Protein AF-A0A7J3Z8P3-F1 (afdb_monomer)

Structure (mmCIF, N/CA/C/O backbone):
data_AF-A0A7J3Z8P3-F1
#
_entry.id   AF-A0A7J3Z8P3-F1
#
loop_
_atom_site.group_PDB
_atom_site.id
_atom_site.type_symbol
_atom_site.label_atom_id
_atom_site.label_alt_id
_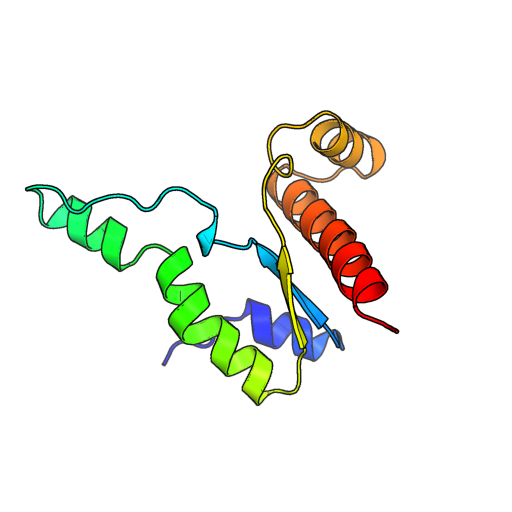atom_site.label_comp_id
_atom_site.label_asym_id
_atom_site.label_entity_id
_atom_site.label_seq_id
_atom_site.pdbx_PDB_ins_code
_atom_site.Cartn_x
_atom_site.Cartn_y
_atom_site.Cartn_z
_atom_site.occupancy
_atom_site.B_iso_or_equiv
_atom_site.auth_seq_id
_atom_site.auth_comp_id
_atom_site.auth_asym_id
_atom_site.auth_atom_id
_atom_site.pdbx_PDB_model_num
ATOM 1 N N . MET A 1 1 ? 5.746 -21.396 -7.401 1.00 41.72 1 MET A N 1
ATOM 2 C CA . MET A 1 1 ? 4.634 -20.445 -7.175 1.00 41.72 1 MET A CA 1
ATOM 3 C C . MET A 1 1 ? 4.739 -19.917 -5.752 1.00 41.72 1 MET A C 1
ATOM 5 O O . MET A 1 1 ? 4.315 -20.600 -4.834 1.00 41.72 1 MET A O 1
ATOM 9 N N . THR A 1 2 ? 5.365 -18.762 -5.535 1.00 48.28 2 THR A N 1
ATOM 10 C CA . THR A 1 2 ? 5.517 -18.207 -4.183 1.00 48.28 2 THR A CA 1
ATOM 11 C C . THR A 1 2 ? 4.198 -17.578 -3.737 1.00 48.28 2 THR A C 1
ATOM 13 O O . THR A 1 2 ? 3.656 -16.681 -4.385 1.00 48.28 2 THR A O 1
ATOM 16 N N . THR A 1 3 ? 3.631 -18.103 -2.658 1.00 49.88 3 THR A N 1
ATOM 17 C CA . THR A 1 3 ? 2.544 -17.488 -1.896 1.00 49.88 3 THR A CA 1
ATOM 18 C C . THR A 1 3 ? 3.000 -16.106 -1.437 1.00 49.88 3 THR A C 1
ATOM 20 O O . THR A 1 3 ? 4.077 -15.974 -0.867 1.00 49.88 3 THR A O 1
ATOM 23 N N . ASN A 1 4 ? 2.221 -15.058 -1.719 1.00 64.44 4 ASN A N 1
ATOM 24 C CA . ASN A 1 4 ? 2.458 -13.764 -1.087 1.00 64.44 4 ASN A CA 1
ATOM 25 C C . ASN A 1 4 ? 1.850 -13.847 0.326 1.00 64.44 4 ASN A C 1
ATOM 27 O O . ASN A 1 4 ? 0.619 -13.902 0.421 1.00 64.44 4 ASN A O 1
ATOM 31 N N . PRO A 1 5 ? 2.665 -13.926 1.396 1.00 71.38 5 PRO A N 1
ATOM 32 C CA . PRO A 1 5 ? 2.171 -14.184 2.746 1.00 71.38 5 PRO A CA 1
ATOM 33 C C . PRO A 1 5 ? 1.167 -13.121 3.202 1.00 71.38 5 PRO A C 1
ATOM 35 O O . PRO A 1 5 ? 0.212 -13.457 3.885 1.00 71.38 5 PRO A O 1
ATOM 38 N N . SER A 1 6 ? 1.285 -11.881 2.718 1.00 73.38 6 SER A N 1
ATOM 39 C CA . SER A 1 6 ? 0.414 -10.764 3.097 1.00 73.38 6 SER A CA 1
ATOM 40 C C . SER A 1 6 ? -1.075 -11.009 2.819 1.00 73.38 6 SER A C 1
ATOM 42 O O . SER A 1 6 ? -1.920 -10.604 3.610 1.00 73.38 6 SER A O 1
ATOM 44 N N . ILE A 1 7 ? -1.414 -11.684 1.713 1.00 75.56 7 ILE A N 1
ATOM 45 C CA . ILE A 1 7 ? -2.818 -11.971 1.358 1.00 75.56 7 ILE A CA 1
ATOM 46 C C . ILE A 1 7 ? -3.373 -13.092 2.234 1.00 75.56 7 ILE A C 1
ATOM 48 O O . ILE A 1 7 ? -4.520 -13.027 2.662 1.00 75.56 7 ILE A O 1
ATOM 52 N N . LEU A 1 8 ? -2.553 -14.103 2.526 1.00 77.75 8 LEU A N 1
ATOM 53 C CA . LEU A 1 8 ? -2.948 -15.194 3.415 1.00 77.75 8 LEU A CA 1
ATOM 54 C C . LEU A 1 8 ? -3.133 -14.695 4.847 1.00 77.75 8 LEU A C 1
ATOM 56 O O . LEU A 1 8 ? -4.098 -15.079 5.494 1.00 77.75 8 LEU A O 1
ATOM 60 N N . THR A 1 9 ? -2.265 -13.795 5.314 1.00 82.56 9 THR A N 1
ATOM 61 C CA . THR A 1 9 ? -2.425 -13.136 6.611 1.00 82.56 9 THR A CA 1
ATOM 62 C C . THR A 1 9 ? -3.732 -12.355 6.672 1.00 82.56 9 THR A C 1
ATOM 64 O O . THR A 1 9 ? -4.464 -12.509 7.640 1.00 82.56 9 THR A O 1
ATOM 67 N N . ALA A 1 10 ? -4.065 -11.578 5.635 1.00 80.25 10 ALA A N 1
ATOM 68 C CA . ALA A 1 10 ? -5.325 -10.836 5.581 1.00 80.25 10 ALA A CA 1
ATOM 69 C C . ALA A 1 10 ? -6.556 -11.760 5.662 1.00 80.25 10 ALA A C 1
ATOM 71 O O . ALA A 1 10 ? -7.502 -11.467 6.388 1.00 80.25 10 ALA A O 1
ATOM 72 N N . ILE A 1 11 ? -6.519 -12.903 4.972 1.00 79.62 11 ILE A N 1
ATOM 73 C CA . ILE A 1 11 ? -7.579 -13.919 5.047 1.00 79.62 11 ILE A CA 1
ATOM 74 C C . ILE A 1 11 ? -7.660 -14.522 6.455 1.00 79.62 11 ILE A C 1
ATOM 76 O O . ILE A 1 11 ? -8.750 -14.653 7.000 1.00 79.62 11 ILE A O 1
ATOM 80 N N . LEU A 1 12 ? -6.516 -14.859 7.057 1.00 83.31 12 LEU A N 1
ATOM 81 C CA . LEU A 1 12 ? -6.452 -15.478 8.383 1.00 83.31 12 LEU A CA 1
ATOM 82 C C . LEU A 1 12 ? -7.040 -14.579 9.475 1.00 83.31 12 LEU A C 1
ATOM 84 O O . LEU A 1 12 ? -7.717 -15.070 10.370 1.00 83.31 12 LEU A O 1
ATOM 88 N N . VAL A 1 13 ? -6.808 -13.268 9.391 1.00 86.38 13 VAL A N 1
ATOM 89 C CA . VAL A 1 13 ? -7.378 -12.295 10.338 1.00 86.38 13 VAL A CA 1
ATOM 90 C C . VAL A 1 13 ? -8.843 -11.947 10.037 1.00 86.38 13 VAL A C 1
ATOM 92 O O . VAL A 1 13 ? -9.412 -11.091 10.706 1.00 86.38 13 VAL A O 1
ATOM 95 N N . GLY A 1 14 ? -9.462 -12.583 9.034 1.00 84.31 14 GLY A N 1
ATOM 96 C CA . GLY A 1 14 ? -10.869 -12.383 8.685 1.00 84.31 14 GLY A CA 1
ATOM 97 C C . GLY A 1 14 ? -11.159 -11.089 7.920 1.00 84.31 14 GLY A C 1
ATOM 98 O O . GLY A 1 14 ? -12.292 -10.610 7.931 1.00 84.31 14 GLY A O 1
ATOM 99 N N . ALA A 1 15 ? -10.165 -10.494 7.253 1.00 84.31 15 ALA A N 1
ATOM 100 C CA . ALA A 1 15 ? -10.386 -9.274 6.484 1.00 84.31 15 ALA A CA 1
ATOM 101 C C . ALA A 1 15 ? -11.256 -9.554 5.245 1.00 84.31 15 ALA A C 1
ATOM 103 O O . ALA A 1 15 ? -10.876 -10.315 4.356 1.00 84.31 15 ALA A O 1
ATOM 104 N N . SER A 1 16 ? -12.410 -8.886 5.157 1.00 85.88 16 SER A N 1
ATOM 105 C CA . SER A 1 16 ? -13.325 -8.992 4.007 1.00 85.88 16 SER A CA 1
ATOM 106 C C . SER A 1 16 ? -12.900 -8.136 2.807 1.00 85.88 16 SER A C 1
ATOM 108 O O . SER A 1 16 ? -13.288 -8.412 1.669 1.00 85.88 16 SER A O 1
ATOM 110 N N . THR A 1 17 ? -12.077 -7.115 3.055 1.00 86.81 17 THR A N 1
ATOM 111 C CA . THR A 1 17 ? -11.601 -6.159 2.057 1.00 86.81 17 THR A CA 1
ATOM 112 C C . THR A 1 17 ? -10.117 -5.863 2.275 1.00 86.81 17 THR A C 1
ATOM 114 O O . THR A 1 17 ? -9.677 -5.648 3.402 1.00 86.81 17 THR A O 1
ATOM 117 N N . ILE A 1 18 ? -9.345 -5.801 1.188 1.00 87.62 18 ILE A N 1
ATOM 118 C CA . ILE A 1 18 ? -7.942 -5.375 1.180 1.00 87.62 18 ILE A CA 1
ATOM 119 C C . ILE A 1 18 ? -7.808 -4.117 0.321 1.00 87.62 18 ILE A C 1
ATOM 121 O O . ILE A 1 18 ? -8.153 -4.116 -0.863 1.00 87.62 18 ILE A O 1
ATOM 125 N N . ALA A 1 19 ? -7.256 -3.055 0.907 1.00 87.81 19 ALA A N 1
ATOM 126 C CA . ALA A 1 19 ? -6.892 -1.841 0.190 1.00 87.81 19 ALA A CA 1
ATOM 127 C C . ALA A 1 19 ? -5.436 -1.927 -0.289 1.00 87.81 19 ALA A C 1
ATOM 129 O O . ALA A 1 19 ? -4.511 -2.087 0.507 1.00 87.81 19 ALA A O 1
ATOM 130 N N . PHE A 1 20 ? -5.229 -1.795 -1.595 1.00 83.88 20 PHE A N 1
ATOM 131 C CA . PHE A 1 20 ? -3.912 -1.604 -2.188 1.00 83.88 20 PHE A CA 1
ATOM 132 C C . PHE A 1 20 ? -3.790 -0.187 -2.730 1.00 83.88 20 PHE A C 1
ATOM 134 O O . PHE A 1 20 ? -4.760 0.407 -3.196 1.00 83.88 20 PHE A O 1
ATOM 141 N N . GLU A 1 21 ? -2.569 0.341 -2.746 1.00 78.62 21 GLU A N 1
ATOM 142 C CA . GLU A 1 21 ? -2.292 1.546 -3.520 1.00 78.62 21 GLU A CA 1
ATOM 143 C C . GLU A 1 21 ? -2.679 1.331 -4.993 1.00 78.62 21 GLU A C 1
ATOM 145 O O . GLU A 1 21 ? -2.414 0.284 -5.590 1.00 78.62 21 GLU A O 1
ATOM 150 N N . ASN A 1 22 ? -3.278 2.342 -5.611 1.00 77.88 22 ASN A N 1
ATOM 151 C CA . ASN A 1 22 ? -3.581 2.371 -7.026 1.00 77.88 22 ASN A CA 1
ATOM 152 C C . ASN A 1 22 ? -2.303 2.705 -7.790 1.00 77.88 22 ASN A C 1
ATOM 154 O O . ASN A 1 22 ? -1.976 3.847 -8.115 1.00 77.88 22 ASN A O 1
ATOM 158 N N . LEU A 1 23 ? -1.558 1.650 -8.081 1.00 69.94 23 LEU A N 1
ATOM 159 C CA . LEU A 1 23 ? -0.251 1.752 -8.707 1.00 69.94 23 LEU A CA 1
ATOM 160 C C . LEU A 1 23 ? -0.316 2.148 -10.187 1.00 69.94 23 LEU A C 1
ATOM 162 O O . LEU A 1 23 ? 0.730 2.458 -10.757 1.00 69.94 23 LEU A O 1
ATOM 166 N N . PHE A 1 24 ? -1.507 2.187 -10.800 1.00 65.94 24 PHE A N 1
ATOM 167 C CA . PHE A 1 24 ? -1.696 2.736 -12.146 1.00 65.94 24 PHE A CA 1
ATOM 168 C C . PHE A 1 24 ? -1.506 4.256 -12.187 1.00 65.94 24 PHE A C 1
ATOM 170 O O . PHE A 1 24 ? -1.098 4.778 -13.223 1.00 65.94 24 PHE A O 1
ATOM 177 N N . LEU A 1 25 ? -1.729 4.943 -11.061 1.00 66.19 25 LEU A N 1
ATOM 178 C CA . LEU A 1 25 ? -1.564 6.393 -10.927 1.00 66.19 25 LEU A CA 1
ATOM 179 C C . LEU A 1 25 ? -0.107 6.805 -10.661 1.00 66.19 25 LEU A C 1
ATOM 181 O O . LEU A 1 25 ? 0.267 7.962 -10.844 1.00 66.19 25 LEU A O 1
ATOM 185 N N . VAL A 1 26 ? 0.752 5.863 -10.257 1.00 63.59 26 VAL A N 1
ATOM 186 C CA . VAL A 1 26 ? 2.155 6.154 -9.934 1.00 63.59 26 VAL A CA 1
ATOM 187 C C . VAL A 1 26 ? 3.036 6.042 -11.183 1.00 63.59 26 VAL A C 1
ATOM 189 O O . VAL A 1 26 ? 2.952 5.063 -11.923 1.00 63.59 26 VAL A O 1
ATOM 192 N N . LYS A 1 27 ? 3.936 7.019 -11.401 1.00 58.47 27 LYS A N 1
ATOM 193 C CA . LYS A 1 27 ? 4.854 7.086 -12.562 1.00 58.47 27 LYS A CA 1
ATOM 194 C C . LYS A 1 27 ? 5.479 5.722 -12.905 1.00 58.47 27 LYS A C 1
ATOM 196 O O . LYS A 1 27 ? 6.245 5.153 -12.122 1.00 58.47 27 LYS A O 1
ATOM 201 N N . LYS A 1 28 ? 5.215 5.235 -14.123 1.00 66.19 28 LYS A N 1
ATOM 202 C CA . LYS A 1 28 ? 5.885 4.061 -14.702 1.00 66.19 28 LYS A CA 1
ATOM 203 C C . LYS A 1 28 ? 7.320 4.438 -15.084 1.00 66.19 28 LYS A C 1
ATOM 205 O O . LYS A 1 28 ? 7.535 5.404 -15.815 1.00 66.19 28 LYS A O 1
ATOM 210 N N . LYS A 1 29 ? 8.310 3.674 -14.611 1.00 70.69 29 LYS A N 1
ATOM 211 C CA . LYS A 1 29 ? 9.693 3.800 -15.100 1.00 70.69 29 LYS A CA 1
ATOM 212 C C . LYS A 1 29 ? 9.763 3.253 -16.528 1.00 70.69 29 LYS A C 1
ATOM 214 O O . LYS A 1 29 ? 9.298 2.141 -16.771 1.00 70.69 29 LYS A O 1
ATOM 219 N N . ARG A 1 30 ? 10.331 4.028 -17.456 1.00 80.75 30 ARG A N 1
ATOM 220 C CA . ARG A 1 30 ? 10.598 3.579 -18.831 1.00 80.75 30 ARG A CA 1
ATOM 221 C C . ARG A 1 30 ? 11.816 2.659 -18.846 1.00 80.75 30 ARG A C 1
ATOM 223 O O . ARG A 1 30 ? 12.727 2.842 -18.037 1.00 80.75 30 ARG A O 1
ATOM 230 N N . PHE A 1 31 ? 11.817 1.676 -19.745 1.00 82.12 31 PHE A N 1
ATOM 231 C CA . PHE A 1 31 ? 13.012 0.875 -19.995 1.00 82.12 31 PHE A CA 1
ATOM 232 C C . PHE A 1 31 ? 14.157 1.773 -20.471 1.00 82.12 31 PHE A C 1
ATOM 234 O O . PHE A 1 31 ? 13.936 2.782 -21.137 1.00 82.12 31 PHE A O 1
ATOM 241 N N . THR A 1 32 ? 15.372 1.417 -20.077 1.00 87.88 32 THR A N 1
ATOM 242 C CA . THR A 1 32 ? 16.608 2.132 -20.405 1.00 87.88 32 THR A CA 1
ATOM 243 C C . THR A 1 32 ? 17.531 1.216 -21.212 1.00 87.88 32 THR A C 1
ATOM 245 O O . THR A 1 32 ? 17.215 0.048 -21.426 1.00 87.88 32 THR A O 1
ATOM 248 N N . GLY A 1 33 ? 18.705 1.695 -21.634 1.00 92.50 33 GLY A N 1
ATOM 249 C CA . GLY A 1 33 ? 19.705 0.839 -22.292 1.00 92.50 33 GLY A CA 1
ATOM 250 C C . GLY A 1 33 ? 20.328 -0.233 -21.381 1.00 92.50 33 GLY A C 1
ATOM 251 O O . GLY A 1 33 ? 21.026 -1.123 -21.853 1.00 92.50 33 GLY A O 1
ATOM 252 N N . SER A 1 34 ? 20.090 -0.190 -20.064 1.00 93.50 34 SER A N 1
ATOM 253 C CA . SER A 1 34 ? 20.717 -1.115 -19.114 1.00 93.50 34 SER A CA 1
ATOM 254 C C . SER A 1 34 ? 19.831 -2.322 -18.812 1.00 93.50 34 SER A C 1
ATOM 256 O O . SER A 1 34 ? 18.807 -2.210 -18.135 1.00 93.50 34 SER A O 1
ATOM 258 N N . SER A 1 35 ? 20.289 -3.517 -19.194 1.00 88.31 35 SER A N 1
ATOM 259 C CA . SER A 1 35 ? 19.616 -4.789 -18.879 1.00 88.31 35 SER A CA 1
ATOM 260 C C . SER A 1 35 ? 19.380 -4.985 -17.369 1.00 88.31 35 SER A C 1
ATOM 262 O O . SER A 1 35 ? 18.303 -5.412 -16.944 1.00 88.31 35 SER A O 1
ATOM 264 N N . ARG A 1 36 ? 20.332 -4.580 -16.511 1.00 87.88 36 ARG A N 1
ATOM 265 C CA . ARG A 1 36 ? 20.165 -4.656 -15.045 1.00 87.88 36 ARG A CA 1
ATOM 266 C C . ARG A 1 36 ? 19.056 -3.727 -14.546 1.00 87.88 36 ARG A C 1
ATOM 268 O O . ARG A 1 36 ? 18.252 -4.149 -13.710 1.00 87.88 36 ARG A O 1
ATOM 275 N N . ALA A 1 37 ? 18.993 -2.495 -15.052 1.00 84.31 37 ALA A N 1
ATOM 276 C CA . ALA A 1 37 ? 17.919 -1.562 -14.718 1.00 84.31 37 ALA A CA 1
ATOM 277 C C . ALA A 1 37 ? 16.564 -2.090 -15.213 1.00 84.31 37 ALA A C 1
ATOM 279 O O . ALA A 1 37 ? 15.607 -2.140 -14.440 1.00 84.31 37 ALA A O 1
ATOM 280 N N . ASN A 1 38 ? 16.510 -2.602 -16.443 1.00 87.69 38 ASN A N 1
ATOM 281 C CA . ASN A 1 38 ? 15.304 -3.179 -17.040 1.00 87.69 38 ASN A CA 1
ATOM 282 C C . ASN A 1 38 ? 14.803 -4.406 -16.278 1.00 87.69 38 ASN A C 1
ATOM 284 O O . ASN A 1 38 ? 13.595 -4.570 -16.100 1.00 87.69 38 ASN A O 1
ATOM 288 N N . ARG A 1 39 ? 15.708 -5.229 -15.735 1.00 83.69 39 ARG A N 1
ATOM 289 C CA . ARG A 1 39 ? 15.345 -6.343 -14.852 1.00 83.69 39 ARG A CA 1
ATOM 290 C C . ARG A 1 39 ? 14.680 -5.855 -13.567 1.00 83.69 39 ARG A C 1
ATOM 292 O O . ARG A 1 39 ? 13.670 -6.422 -13.161 1.00 83.69 39 ARG A O 1
ATOM 299 N N . ARG A 1 40 ? 15.215 -4.805 -12.932 1.00 80.62 40 ARG A N 1
ATOM 300 C CA . ARG A 1 40 ? 14.628 -4.203 -11.717 1.00 80.62 40 ARG A CA 1
ATOM 301 C C . ARG A 1 40 ? 13.273 -3.554 -12.004 1.00 80.62 40 ARG A C 1
ATOM 303 O O . ARG A 1 40 ? 12.355 -3.723 -11.211 1.00 80.62 40 ARG A O 1
ATOM 310 N N . ILE A 1 41 ? 13.133 -2.875 -13.143 1.00 80.12 41 ILE A N 1
ATOM 311 C CA . ILE A 1 41 ? 11.860 -2.300 -13.608 1.00 80.12 41 ILE A CA 1
ATOM 312 C C . ILE A 1 41 ? 10.832 -3.416 -13.857 1.00 80.12 41 ILE A C 1
ATOM 314 O O . ILE A 1 41 ? 9.693 -3.315 -13.411 1.00 80.12 41 ILE A O 1
ATOM 318 N N . SER A 1 42 ? 11.242 -4.517 -14.493 1.00 75.38 42 SER A N 1
ATOM 319 C CA . SER A 1 42 ? 10.363 -5.655 -14.805 1.00 75.38 42 SER A CA 1
ATOM 320 C C . SER A 1 42 ? 9.944 -6.458 -13.573 1.00 75.38 42 SER A C 1
ATOM 322 O O . SER A 1 42 ? 8.806 -6.911 -13.494 1.00 75.38 42 SER A O 1
ATOM 324 N N . ARG A 1 43 ? 10.848 -6.640 -12.603 1.00 72.94 43 ARG A N 1
ATOM 325 C CA . ARG A 1 43 ? 10.589 -7.360 -11.341 1.00 72.94 43 ARG A CA 1
ATOM 326 C C . ARG A 1 43 ? 10.048 -6.464 -10.233 1.00 72.94 43 ARG A C 1
ATOM 328 O O . ARG A 1 43 ? 9.913 -6.910 -9.099 1.00 72.94 43 ARG A O 1
ATOM 335 N N . PHE A 1 44 ? 9.774 -5.202 -10.540 1.00 72.44 44 PHE A N 1
A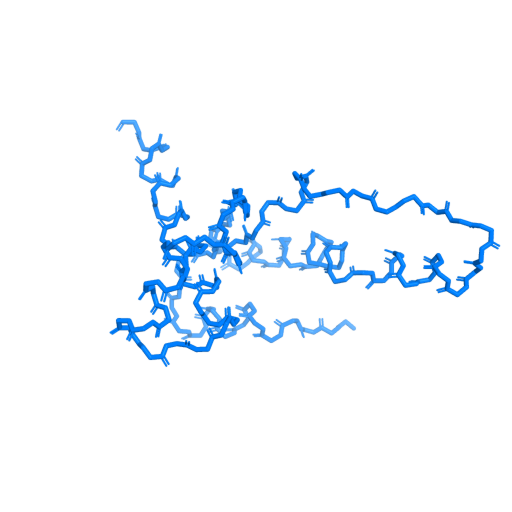TOM 336 C CA . PHE A 1 44 ? 9.309 -4.239 -9.563 1.00 72.44 44 PHE A CA 1
ATOM 337 C C . PHE A 1 44 ? 8.065 -4.767 -8.844 1.00 72.44 44 PHE A C 1
ATOM 339 O O . PHE A 1 44 ? 7.125 -5.237 -9.492 1.00 72.44 44 PHE A O 1
ATOM 346 N N . ALA A 1 45 ? 8.063 -4.665 -7.512 1.00 66.19 45 ALA A N 1
ATOM 347 C CA . ALA A 1 45 ? 7.018 -5.204 -6.640 1.00 66.19 45 ALA A CA 1
ATOM 348 C C . ALA A 1 45 ? 5.601 -4.816 -7.098 1.00 66.19 45 ALA A C 1
ATOM 350 O O . ALA A 1 45 ? 4.680 -5.618 -7.007 1.00 66.19 45 ALA A O 1
ATOM 351 N N . LYS A 1 46 ? 5.452 -3.635 -7.709 1.00 68.62 46 LYS A N 1
ATOM 352 C CA . LYS A 1 46 ? 4.196 -3.137 -8.283 1.00 68.62 46 LYS A CA 1
ATOM 353 C C . LYS A 1 46 ? 3.625 -4.016 -9.397 1.00 68.62 46 LYS A C 1
ATOM 355 O O . LYS A 1 46 ? 2.437 -4.310 -9.397 1.00 68.62 46 LYS A O 1
ATOM 360 N N . LYS A 1 47 ? 4.469 -4.470 -10.330 1.00 68.19 47 LYS A N 1
ATOM 361 C CA . LYS A 1 47 ? 4.042 -5.374 -11.410 1.00 68.19 47 LYS A CA 1
ATOM 362 C C . LYS A 1 47 ? 3.676 -6.744 -10.841 1.00 68.19 47 LYS A C 1
ATOM 364 O O . LYS A 1 47 ? 2.685 -7.332 -11.246 1.00 68.19 47 LYS A O 1
ATOM 369 N N . GLN A 1 48 ? 4.449 -7.221 -9.869 1.00 74.50 48 GLN A N 1
ATOM 370 C CA . GLN A 1 48 ? 4.210 -8.512 -9.224 1.00 74.50 48 GLN A CA 1
ATOM 371 C C . GLN A 1 48 ? 2.919 -8.515 -8.389 1.00 74.50 48 GLN A C 1
ATOM 373 O O . GLN A 1 48 ? 2.180 -9.492 -8.426 1.00 74.50 48 GLN A O 1
ATOM 378 N N . LEU A 1 49 ? 2.597 -7.412 -7.705 1.00 74.31 49 LEU A N 1
ATOM 379 C CA . LEU A 1 49 ? 1.361 -7.264 -6.932 1.00 74.31 49 LEU A CA 1
ATOM 380 C C . LEU A 1 49 ? 0.115 -7.270 -7.827 1.00 74.31 49 LEU A C 1
ATOM 382 O O . LEU A 1 49 ? -0.853 -7.953 -7.511 1.00 74.31 49 LEU A O 1
ATOM 386 N N . LEU A 1 50 ? 0.158 -6.589 -8.974 1.00 73.00 50 LEU A N 1
ATOM 387 C CA . LEU A 1 50 ? -0.941 -6.621 -9.945 1.00 73.00 50 LEU A CA 1
ATOM 388 C C . LEU A 1 50 ? -1.104 -8.008 -10.590 1.00 73.00 50 LEU A C 1
ATOM 390 O O . LEU A 1 50 ? -2.222 -8.489 -10.731 1.00 73.00 50 LEU A O 1
ATOM 394 N N . VAL A 1 51 ? 0.001 -8.668 -10.953 1.00 74.12 51 VAL A N 1
ATOM 395 C CA . VAL A 1 51 ? -0.033 -9.969 -11.647 1.00 74.12 51 VAL A CA 1
ATOM 396 C C . VAL A 1 51 ? -0.415 -11.118 -10.709 1.00 74.12 51 VAL A C 1
ATOM 398 O O . VAL A 1 51 ? -1.093 -12.051 -11.127 1.00 74.12 51 VAL A O 1
ATOM 401 N N . HIS A 1 52 ? 0.009 -11.075 -9.444 1.00 78.94 52 HIS A N 1
ATOM 402 C CA . HIS A 1 52 ? -0.164 -12.200 -8.520 1.00 78.94 52 HIS A CA 1
ATOM 403 C C . HIS A 1 52 ? -1.078 -11.903 -7.335 1.00 78.94 52 HIS A C 1
ATOM 405 O O . HIS A 1 52 ? -1.729 -12.819 -6.837 1.00 78.94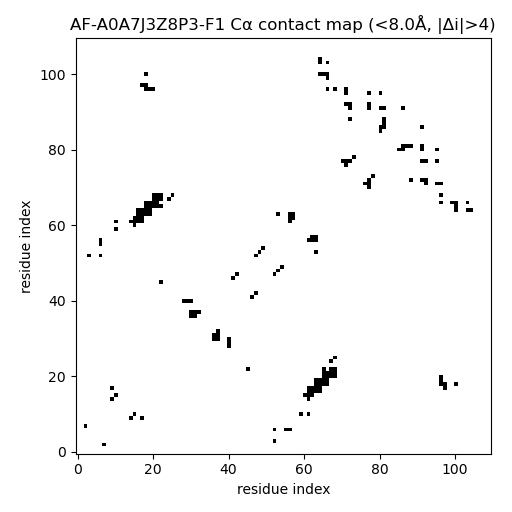 52 HIS A O 1
ATOM 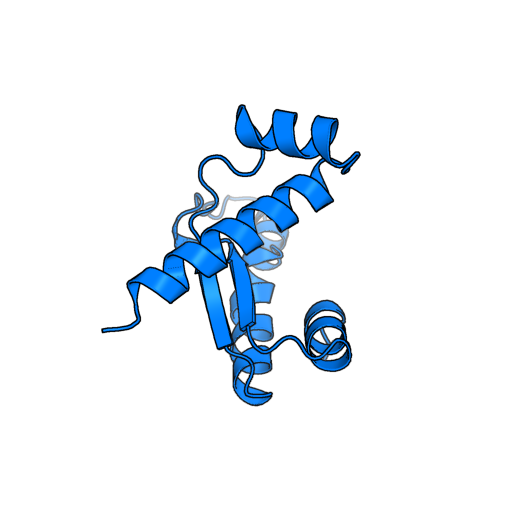411 N N . GLY A 1 53 ? -1.113 -10.659 -6.860 1.00 78.06 53 GLY A N 1
ATOM 412 C CA . GLY A 1 53 ? -1.861 -10.284 -5.666 1.00 78.06 53 GLY A CA 1
ATOM 413 C C . GLY A 1 53 ? -3.353 -10.124 -5.930 1.00 78.06 53 GLY A C 1
ATOM 414 O O . GLY A 1 53 ? -4.161 -10.777 -5.275 1.00 78.06 53 GLY A O 1
ATOM 415 N N . LEU A 1 54 ? -3.712 -9.328 -6.941 1.00 80.69 54 LEU A N 1
ATOM 416 C CA . LEU A 1 54 ? -5.110 -9.083 -7.320 1.00 80.69 54 LEU A CA 1
ATOM 417 C C . LEU A 1 54 ? -5.878 -10.373 -7.660 1.00 80.69 54 LEU A C 1
ATOM 419 O O . LEU A 1 54 ? -6.876 -10.648 -6.995 1.00 80.69 54 LEU A O 1
ATOM 423 N N . PRO A 1 55 ? -5.416 -11.215 -8.611 1.00 83.31 55 PRO A N 1
ATOM 424 C CA . PRO A 1 55 ? -6.147 -12.432 -8.969 1.00 83.31 55 PRO A CA 1
ATOM 425 C C . PRO A 1 55 ? -6.280 -13.417 -7.804 1.00 83.31 55 PRO A C 1
ATOM 427 O O . PRO A 1 55 ? -7.237 -14.183 -7.739 1.00 83.31 55 PRO A O 1
ATOM 430 N N . ARG A 1 56 ? -5.316 -13.414 -6.875 1.00 82.94 56 ARG A N 1
ATOM 431 C CA . ARG A 1 56 ? -5.333 -14.292 -5.705 1.00 82.94 56 ARG A CA 1
ATOM 432 C C . ARG A 1 56 ? -6.332 -13.816 -4.656 1.00 82.94 56 ARG A C 1
ATOM 434 O O . ARG A 1 56 ? -7.090 -14.638 -4.166 1.00 82.94 56 ARG A O 1
ATOM 441 N N . ALA A 1 57 ? -6.354 -12.525 -4.334 1.00 82.69 57 ALA A N 1
ATOM 442 C CA . ALA A 1 57 ? -7.332 -11.972 -3.398 1.00 82.69 57 ALA A CA 1
ATOM 443 C C . ALA A 1 57 ? -8.771 -12.219 -3.889 1.00 82.69 57 ALA A C 1
ATOM 445 O O . ALA A 1 57 ? -9.584 -12.755 -3.141 1.00 82.69 57 ALA A O 1
ATOM 446 N N . ILE A 1 58 ? -9.025 -11.976 -5.182 1.00 82.00 58 ILE A N 1
ATOM 447 C CA . ILE A 1 58 ? -10.318 -12.264 -5.822 1.00 82.00 58 ILE A CA 1
ATOM 448 C C . ILE A 1 58 ? -10.662 -13.757 -5.736 1.00 82.00 58 ILE A C 1
ATOM 450 O O . ILE A 1 58 ? -11.778 -14.105 -5.364 1.00 82.00 58 ILE A O 1
ATOM 454 N N . ARG A 1 59 ? -9.706 -14.656 -6.023 1.00 86.06 59 ARG A N 1
ATOM 455 C CA . ARG A 1 59 ? -9.915 -16.113 -5.915 1.00 86.06 59 ARG A CA 1
ATOM 456 C C . ARG A 1 59 ? -10.360 -16.546 -4.516 1.00 86.06 59 ARG A C 1
ATOM 458 O O . ARG A 1 59 ? -11.105 -17.509 -4.397 1.00 86.06 59 ARG A O 1
ATOM 465 N N . HIS A 1 60 ? -9.893 -15.863 -3.477 1.00 83.81 60 HIS A N 1
ATOM 466 C CA . HIS A 1 60 ? -10.260 -16.151 -2.093 1.00 83.81 60 HIS A CA 1
ATOM 467 C C . HIS A 1 60 ? -11.511 -15.387 -1.621 1.00 83.81 60 HIS A C 1
ATOM 469 O O . HIS A 1 60 ? -11.788 -15.376 -0.427 1.00 83.81 60 HIS A O 1
ATOM 475 N N . GLY A 1 61 ? -12.262 -14.747 -2.526 1.00 83.50 61 GLY A N 1
ATOM 476 C CA . GLY A 1 61 ? -13.490 -14.018 -2.186 1.00 83.50 61 GLY A CA 1
ATOM 477 C C . GLY A 1 61 ? -13.254 -12.709 -1.429 1.00 83.50 61 GLY A C 1
ATOM 478 O O . GLY A 1 61 ? -14.198 -12.124 -0.905 1.00 83.50 61 GLY A O 1
ATOM 479 N N . VAL A 1 62 ? -12.007 -12.234 -1.372 1.00 86.00 62 VAL A N 1
ATOM 480 C CA . VAL A 1 62 ? -11.652 -10.98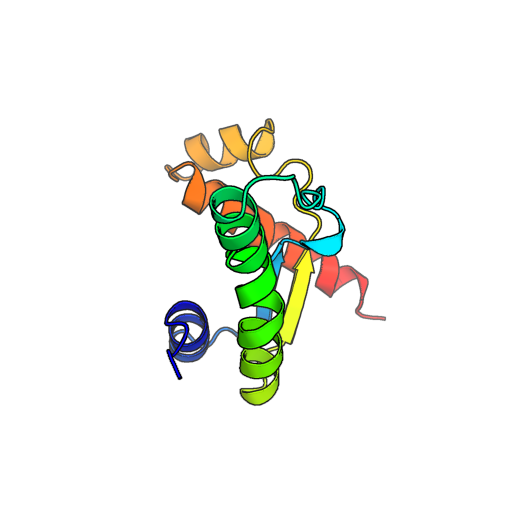9 -0.691 1.00 86.00 62 VAL A CA 1
ATOM 481 C C . VAL A 1 62 ? -11.819 -9.827 -1.660 1.00 86.00 62 VAL A C 1
ATOM 483 O O . VAL A 1 62 ? -11.260 -9.838 -2.762 1.00 86.00 62 VAL A O 1
ATOM 486 N N . ARG A 1 63 ? -12.563 -8.795 -1.251 1.00 87.25 63 ARG A N 1
ATOM 487 C CA . ARG A 1 63 ? -12.705 -7.577 -2.057 1.00 87.25 63 ARG A CA 1
ATOM 488 C C . ARG A 1 63 ? -11.383 -6.829 -2.117 1.00 87.25 63 ARG A C 1
ATOM 490 O O . ARG A 1 63 ? -10.668 -6.723 -1.123 1.00 87.25 63 ARG A O 1
ATOM 497 N N . VAL A 1 64 ? -11.069 -6.281 -3.285 1.00 85.62 64 VAL A N 1
ATOM 498 C CA . VAL A 1 64 ? -9.856 -5.493 -3.495 1.00 85.62 64 VAL A CA 1
ATOM 499 C C . VAL A 1 64 ? -10.224 -4.073 -3.883 1.00 85.62 64 VAL A C 1
ATOM 501 O O . VAL A 1 64 ? -10.934 -3.860 -4.863 1.00 85.62 64 VAL A O 1
ATOM 504 N N . VAL A 1 65 ? -9.670 -3.109 -3.154 1.00 87.88 65 VAL A N 1
ATOM 505 C CA . VAL A 1 65 ? -9.859 -1.677 -3.400 1.00 87.88 65 VAL A CA 1
ATOM 506 C C . VAL A 1 65 ? -8.534 -1.082 -3.827 1.00 87.88 65 VAL A C 1
ATOM 508 O O . VAL A 1 65 ? -7.515 -1.295 -3.173 1.00 87.88 65 VAL A O 1
ATOM 511 N N . LEU A 1 66 ? -8.538 -0.334 -4.927 1.00 85.19 66 LEU A N 1
ATOM 512 C CA . LEU A 1 66 ? -7.372 0.414 -5.384 1.00 85.19 66 LEU A CA 1
ATOM 513 C C . LEU A 1 66 ? -7.519 1.878 -4.972 1.00 85.19 66 LEU A C 1
ATOM 515 O O . LEU A 1 66 ? -8.435 2.560 -5.421 1.00 85.19 66 LEU A O 1
ATOM 519 N N . VAL A 1 67 ? -6.597 2.356 -4.141 1.00 86.44 67 VAL A N 1
ATOM 520 C CA . VAL A 1 67 ? -6.653 3.667 -3.483 1.00 86.44 67 VAL A CA 1
ATOM 521 C C . VAL A 1 67 ? -5.562 4.586 -4.013 1.00 86.44 67 VAL A C 1
ATOM 523 O O . VAL A 1 67 ? -4.401 4.192 -4.033 1.00 86.44 67 VAL A O 1
ATOM 526 N N . ASP A 1 68 ? -5.879 5.822 -4.404 1.00 83.75 68 ASP A N 1
ATOM 527 C CA . ASP A 1 68 ? -4.847 6.781 -4.824 1.00 83.75 68 ASP A CA 1
ATOM 528 C C . ASP A 1 68 ? -3.819 7.034 -3.692 1.00 83.75 68 ASP A C 1
ATOM 530 O O . ASP A 1 68 ? -4.190 7.534 -2.621 1.00 83.75 68 ASP A O 1
ATOM 534 N N . PRO A 1 69 ? -2.524 6.714 -3.907 1.00 78.50 69 PRO A N 1
ATOM 535 C CA . PRO A 1 69 ? -1.484 6.916 -2.902 1.00 78.50 69 PRO A CA 1
ATOM 536 C C . PRO A 1 69 ? -1.086 8.387 -2.710 1.00 78.50 69 PRO A C 1
ATOM 538 O O . PRO A 1 69 ? -0.215 8.694 -1.896 1.00 78.50 69 PRO A O 1
ATOM 541 N N . LYS A 1 70 ? -1.668 9.341 -3.446 1.00 79.81 70 LYS A N 1
ATOM 542 C CA . LYS A 1 70 ? -1.346 10.761 -3.271 1.00 79.81 70 LYS A CA 1
ATOM 543 C C . LYS A 1 70 ? -1.550 11.193 -1.812 1.00 79.81 70 LYS A C 1
ATOM 545 O O . LYS A 1 70 ? -2.643 11.081 -1.266 1.00 79.81 70 LYS A O 1
ATOM 550 N N . GLY A 1 71 ? -0.489 11.697 -1.181 1.00 75.00 71 GLY A N 1
ATOM 551 C CA . GLY A 1 71 ? -0.526 12.172 0.205 1.00 75.00 71 GLY A CA 1
ATOM 552 C C . GLY A 1 71 ? -0.505 11.073 1.276 1.00 75.00 71 GLY A C 1
ATOM 553 O O . GLY A 1 71 ? -0.997 11.317 2.364 1.00 75.00 71 GLY A O 1
ATOM 554 N N . THR A 1 72 ? 0.018 9.871 1.004 1.00 77.38 72 THR A N 1
ATOM 555 C CA . THR A 1 72 ? 0.087 8.789 2.016 1.00 77.38 72 THR A CA 1
ATOM 556 C C . THR A 1 72 ? 1.461 8.588 2.649 1.00 77.38 72 THR A C 1
ATOM 558 O O . THR A 1 72 ? 1.550 7.875 3.637 1.00 77.38 72 THR A O 1
ATOM 561 N N . THR A 1 73 ? 2.531 9.193 2.117 1.00 71.25 73 THR A N 1
ATOM 562 C CA . THR A 1 73 ? 3.916 8.991 2.612 1.00 71.25 73 THR A CA 1
ATOM 563 C C . THR A 1 73 ? 4.615 10.289 3.041 1.00 71.25 73 THR A C 1
ATOM 565 O O . THR A 1 73 ? 5.695 10.244 3.622 1.00 71.25 73 THR A O 1
ATOM 568 N N . SER A 1 74 ? 4.044 11.459 2.740 1.00 74.94 74 SER A N 1
ATOM 569 C CA . SER A 1 74 ? 4.674 12.760 3.024 1.00 74.94 74 SER A CA 1
ATOM 570 C C . SER A 1 74 ? 3.644 13.883 3.193 1.00 74.94 74 SER A C 1
ATOM 572 O O . SER A 1 74 ? 3.771 14.942 2.578 1.00 74.94 74 SER A O 1
ATOM 574 N N . SER A 1 75 ? 2.580 13.629 3.953 1.00 84.12 75 SER A N 1
ATOM 575 C CA . SER A 1 75 ? 1.524 14.612 4.224 1.00 84.12 75 SER A CA 1
ATOM 576 C C . SER A 1 75 ? 1.464 14.985 5.707 1.00 84.12 75 SER A C 1
ATOM 578 O O . SER A 1 75 ? 2.078 14.321 6.549 1.00 84.12 75 SER A O 1
ATOM 580 N N . ALA A 1 76 ? 0.732 16.054 6.030 1.00 86.81 76 ALA A N 1
ATOM 581 C CA . ALA A 1 76 ? 0.490 16.442 7.417 1.00 86.81 76 ALA A CA 1
ATOM 582 C C . ALA A 1 76 ? -0.248 15.325 8.172 1.00 86.81 76 ALA A C 1
ATOM 584 O O . ALA A 1 76 ? 0.158 14.964 9.271 1.00 86.81 76 ALA A O 1
ATOM 585 N N . GLU A 1 77 ? -1.231 14.696 7.525 1.00 86.69 77 GLU A N 1
ATOM 586 C CA . GLU A 1 77 ? -1.999 13.564 8.054 1.00 86.69 77 GLU A CA 1
ATOM 587 C C . GLU A 1 77 ? -1.114 12.335 8.290 1.00 86.69 77 GLU A C 1
ATOM 589 O O . GLU A 1 77 ? -1.316 11.593 9.246 1.00 86.69 77 GLU A O 1
ATOM 594 N N . HIS A 1 78 ? -0.098 12.115 7.448 1.00 91.31 78 HIS A N 1
ATOM 595 C CA . HIS A 1 78 ? 0.879 11.041 7.653 1.00 91.31 78 HIS A CA 1
ATOM 596 C C . HIS A 1 78 ? 1.729 11.286 8.897 1.00 91.31 78 HIS A C 1
ATOM 598 O O . HIS A 1 78 ? 1.874 10.386 9.726 1.00 91.31 78 HIS A O 1
ATOM 604 N N . ARG A 1 79 ? 2.222 12.516 9.077 1.00 90.25 79 ARG A N 1
ATOM 605 C CA . ARG A 1 79 ? 2.973 12.898 10.279 1.00 90.25 79 ARG A CA 1
ATOM 606 C C . ARG A 1 79 ? 2.099 12.823 11.530 1.00 90.25 79 ARG A C 1
ATOM 608 O O . ARG A 1 79 ? 2.557 12.331 12.557 1.00 90.25 79 ARG A O 1
ATOM 615 N N . GLU A 1 80 ? 0.855 13.278 11.441 1.00 92.06 80 GLU A N 1
ATOM 616 C CA . GLU A 1 80 ? -0.108 13.202 12.536 1.00 92.06 80 GLU A CA 1
ATOM 617 C C . GLU A 1 80 ? -0.409 11.748 12.909 1.00 92.06 80 GLU A C 1
ATOM 619 O O . GLU A 1 80 ? -0.328 11.402 14.083 1.00 92.06 80 GLU A O 1
ATOM 624 N N . ALA A 1 81 ? -0.663 10.870 11.933 1.00 90.94 81 ALA A N 1
ATOM 625 C CA . ALA A 1 81 ? -0.904 9.451 12.183 1.00 90.94 81 ALA A CA 1
ATOM 626 C C . ALA A 1 81 ? 0.293 8.773 12.871 1.00 90.94 81 ALA A C 1
ATOM 628 O O . ALA A 1 81 ? 0.101 7.986 13.797 1.00 90.94 81 ALA A O 1
ATOM 629 N N . MET A 1 82 ? 1.525 9.105 12.466 1.00 93.62 82 MET A N 1
ATOM 630 C CA . MET A 1 82 ? 2.736 8.611 13.132 1.00 93.62 82 MET A CA 1
ATOM 631 C C . MET A 1 82 ? 2.822 9.074 14.590 1.00 93.62 82 MET A C 1
ATOM 633 O O . MET A 1 82 ? 3.098 8.262 15.466 1.00 93.62 82 MET A O 1
ATOM 637 N N . LEU A 1 83 ? 2.571 10.359 14.862 1.00 93.50 83 LEU A N 1
ATOM 638 C CA . LEU A 1 83 ? 2.678 10.927 16.210 1.00 93.50 83 LEU A CA 1
ATOM 639 C C . LEU A 1 83 ? 1.551 10.450 17.133 1.00 93.50 83 LEU A C 1
ATOM 641 O O . LEU A 1 83 ? 1.810 10.017 18.250 1.00 93.50 83 LEU A O 1
ATOM 645 N N . LYS A 1 84 ? 0.305 10.501 16.656 1.00 94.44 84 LYS A N 1
ATOM 646 C CA . LYS A 1 84 ? -0.896 10.171 17.431 1.00 94.44 84 LYS A CA 1
ATOM 647 C C . LYS A 1 84 ? -0.981 8.689 17.780 1.00 94.44 84 LYS A C 1
ATOM 649 O O . LYS A 1 84 ? -1.442 8.345 18.863 1.00 94.44 84 LYS A O 1
ATOM 654 N N . HIS A 1 85 ? -0.565 7.819 16.860 1.00 91.81 85 HIS A N 1
ATOM 655 C CA . HIS A 1 85 ? -0.688 6.368 17.011 1.00 91.81 85 HIS A CA 1
ATOM 656 C C . HIS A 1 85 ? 0.659 5.656 17.217 1.00 91.81 85 HIS A C 1
ATOM 658 O O . HIS A 1 85 ? 0.686 4.431 17.285 1.00 91.81 85 HIS A O 1
ATOM 664 N N . GLY A 1 86 ? 1.775 6.393 17.305 1.00 93.00 86 GLY A N 1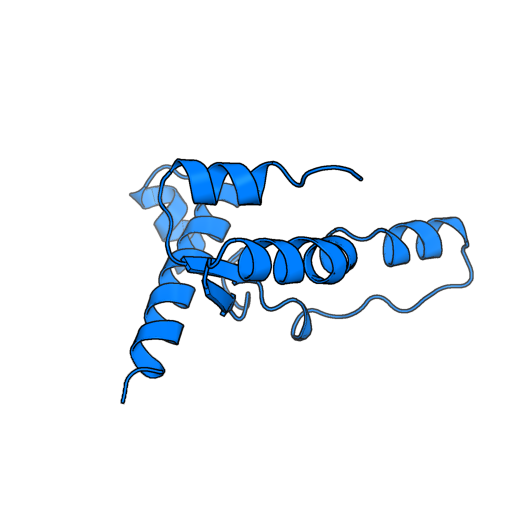
ATOM 665 C CA . GLY A 1 86 ? 3.114 5.820 17.492 1.00 93.00 86 GLY A CA 1
ATOM 666 C C . GLY A 1 86 ? 3.581 4.929 16.334 1.00 93.00 86 GLY A C 1
ATOM 667 O O . GLY A 1 86 ? 4.389 4.025 16.538 1.00 93.00 86 GLY A O 1
ATOM 668 N N . LEU A 1 87 ? 3.044 5.133 15.127 1.00 92.50 87 LEU A N 1
ATOM 669 C CA . LEU A 1 87 ? 3.295 4.264 13.976 1.00 92.50 87 LEU A CA 1
ATOM 670 C C . LEU A 1 87 ? 4.620 4.614 13.295 1.00 92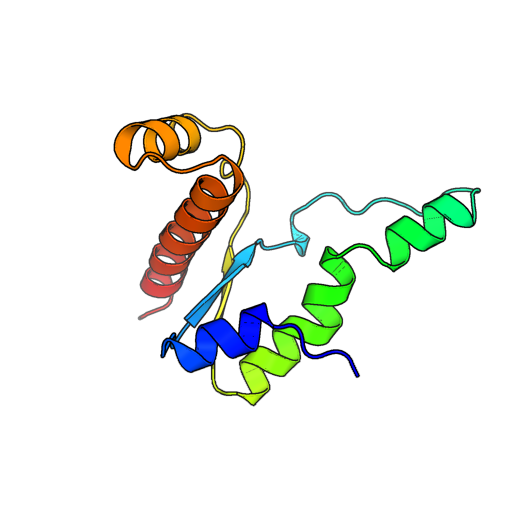.50 87 LEU A C 1
ATOM 672 O O . LEU A 1 87 ? 4.958 5.787 13.121 1.00 92.50 87 LEU A O 1
ATOM 676 N N . ASP A 1 88 ? 5.338 3.600 12.810 1.00 93.94 88 ASP A N 1
ATOM 677 C CA . ASP A 1 88 ? 6.464 3.830 11.910 1.00 93.94 88 ASP A CA 1
ATOM 678 C C . ASP A 1 88 ? 5.982 4.307 10.526 1.00 93.94 88 ASP A C 1
ATOM 680 O O . ASP A 1 88 ? 4.812 4.178 10.155 1.00 93.94 88 ASP A O 1
ATOM 684 N N . LYS A 1 89 ? 6.909 4.833 9.717 1.00 89.44 89 LYS A N 1
ATOM 685 C CA . LYS A 1 89 ? 6.602 5.429 8.406 1.00 89.44 89 LYS A CA 1
ATOM 686 C C . LYS A 1 89 ? 5.820 4.502 7.466 1.00 89.44 89 LYS A C 1
ATOM 688 O O . LYS A 1 89 ? 4.986 4.978 6.687 1.00 89.44 89 LYS A O 1
ATOM 693 N N . HIS A 1 90 ? 6.104 3.200 7.498 1.00 89.25 90 HIS A N 1
ATOM 694 C CA . HIS A 1 90 ? 5.467 2.219 6.630 1.00 89.25 90 HIS A CA 1
ATOM 695 C C . HIS A 1 90 ? 4.081 1.866 7.154 1.00 89.25 90 HIS A C 1
ATOM 697 O O . HIS A 1 90 ? 3.127 1.890 6.374 1.00 89.25 90 HIS A O 1
ATOM 703 N N . THR A 1 91 ? 3.951 1.636 8.460 1.00 90.94 91 THR A N 1
ATOM 704 C CA . THR A 1 91 ? 2.653 1.344 9.079 1.00 90.94 91 THR A CA 1
ATOM 705 C C . THR A 1 91 ? 1.699 2.533 8.975 1.00 90.94 91 THR A C 1
ATOM 707 O O . THR A 1 91 ? 0.543 2.346 8.610 1.00 90.94 91 THR A O 1
ATOM 710 N N . ALA A 1 92 ? 2.179 3.765 9.161 1.00 91.88 92 ALA A N 1
ATOM 711 C CA . ALA A 1 92 ? 1.376 4.970 8.951 1.00 91.88 92 ALA A CA 1
ATOM 712 C C . ALA A 1 92 ? 0.881 5.102 7.501 1.00 91.88 92 ALA A C 1
ATOM 714 O O . ALA A 1 92 ? -0.279 5.439 7.267 1.00 91.88 92 ALA A O 1
ATOM 715 N N . SER A 1 93 ? 1.723 4.769 6.515 1.00 88.88 93 SER A N 1
ATOM 716 C CA . SER A 1 93 ? 1.307 4.772 5.103 1.00 88.88 93 SER A CA 1
ATOM 717 C C . SER A 1 93 ? 0.215 3.726 4.840 1.00 88.88 93 SER A C 1
ATOM 7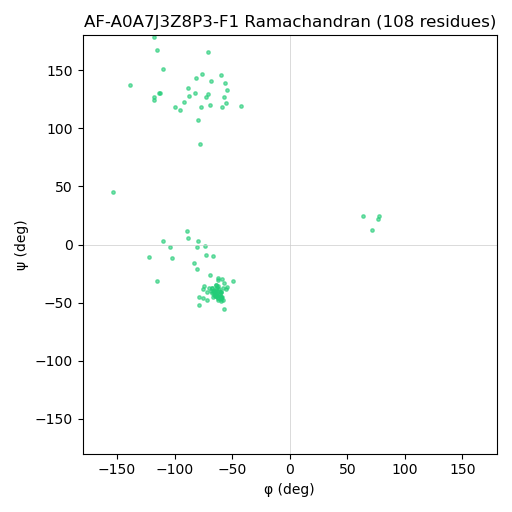19 O O . SER A 1 93 ? -0.787 4.025 4.192 1.00 88.88 93 SER A O 1
ATOM 721 N N . ALA A 1 94 ? 0.379 2.508 5.372 1.00 88.75 94 ALA A N 1
ATOM 722 C CA . ALA A 1 94 ? -0.606 1.434 5.239 1.00 88.75 94 ALA A CA 1
ATOM 723 C C . ALA A 1 94 ? -1.936 1.777 5.933 1.00 88.75 94 ALA A C 1
ATOM 725 O O . ALA A 1 94 ? -3.003 1.539 5.370 1.00 88.75 94 ALA A O 1
ATOM 726 N N . TYR A 1 95 ? -1.868 2.395 7.113 1.00 91.00 95 TYR A N 1
ATOM 727 C CA . TYR A 1 95 ? -3.026 2.876 7.862 1.00 91.00 95 TYR A CA 1
ATOM 728 C C . TYR A 1 95 ? -3.834 3.908 7.064 1.00 91.00 95 TYR A C 1
ATOM 730 O O . TYR A 1 95 ? -5.042 3.748 6.890 1.00 91.00 95 TYR A O 1
ATOM 738 N N . LEU A 1 96 ? -3.174 4.918 6.486 1.00 90.81 96 LEU A N 1
ATOM 739 C CA . LEU A 1 96 ? -3.846 5.918 5.650 1.00 90.81 96 LEU A CA 1
ATOM 740 C C . LEU A 1 96 ? -4.467 5.317 4.382 1.00 90.81 96 LEU A C 1
ATOM 742 O O . LEU A 1 96 ? -5.548 5.738 3.969 1.00 90.81 96 LEU A O 1
ATOM 746 N N . ILE A 1 97 ? -3.814 4.328 3.765 1.00 90.06 97 ILE A N 1
ATOM 747 C CA . ILE A 1 97 ? -4.376 3.604 2.617 1.00 90.06 97 ILE A CA 1
ATOM 748 C C . ILE A 1 97 ? -5.635 2.835 3.011 1.00 90.06 97 ILE A C 1
ATOM 750 O O . ILE A 1 97 ? -6.621 2.883 2.276 1.00 90.06 97 ILE A O 1
ATOM 754 N N . ALA A 1 98 ? -5.636 2.176 4.171 1.00 90.06 98 ALA A N 1
ATOM 755 C CA . ALA A 1 98 ? -6.816 1.490 4.681 1.00 90.06 98 ALA A CA 1
ATOM 756 C C . ALA A 1 98 ? -7.973 2.472 4.933 1.00 90.06 98 ALA A C 1
ATOM 758 O O . ALA A 1 98 ? -9.075 2.242 4.440 1.00 90.06 98 ALA A O 1
ATOM 759 N N . LEU A 1 99 ? -7.713 3.601 5.605 1.00 89.88 99 LEU A N 1
ATOM 760 C CA . LEU A 1 99 ? -8.722 4.639 5.855 1.00 89.88 99 LEU A CA 1
ATOM 761 C C . LEU A 1 99 ? -9.326 5.190 4.560 1.00 89.88 99 LEU A C 1
ATOM 763 O O . LEU A 1 99 ? -10.545 5.256 4.412 1.00 89.88 99 LEU A O 1
ATOM 767 N N . LYS A 1 100 ? -8.487 5.542 3.584 1.00 88.56 100 LYS A N 1
ATOM 768 C CA . LYS A 1 100 ? -8.960 6.001 2.273 1.00 88.56 100 LYS A CA 1
ATOM 769 C C . LYS A 1 100 ? -9.723 4.917 1.512 1.00 88.56 100 LYS A C 1
ATOM 771 O O . LYS A 1 100 ? -10.672 5.231 0.795 1.00 88.56 100 LYS A O 1
ATOM 776 N N . GLY A 1 101 ? -9.323 3.655 1.665 1.00 87.75 101 GLY A N 1
ATOM 777 C CA . GLY A 1 101 ? -10.031 2.505 1.109 1.00 87.75 101 GLY A CA 1
ATOM 778 C C . GLY A 1 101 ? -11.457 2.405 1.637 1.00 87.75 101 GLY A C 1
ATOM 779 O O . GLY A 1 101 ? -12.375 2.261 0.839 1.00 87.75 101 GLY A O 1
ATOM 780 N N . LEU A 1 102 ? -11.653 2.582 2.947 1.00 87.00 102 LEU A N 1
ATOM 781 C CA . LEU A 1 102 ? -12.985 2.605 3.559 1.00 87.00 102 LEU A CA 1
ATOM 782 C C . LEU A 1 102 ? -13.856 3.721 2.975 1.00 87.00 102 LEU A C 1
ATOM 784 O O . LEU A 1 102 ? -14.977 3.460 2.557 1.00 87.00 102 LEU A O 1
ATOM 788 N N . VAL A 1 103 ? -13.323 4.941 2.863 1.00 84.81 103 VAL A N 1
ATOM 789 C CA . VAL A 1 103 ? -14.053 6.071 2.261 1.00 84.81 103 VAL A CA 1
ATOM 790 C C . VAL A 1 103 ? -14.418 5.784 0.802 1.00 84.81 103 VAL A C 1
ATOM 792 O O . VAL A 1 103 ? -15.538 6.067 0.383 1.00 84.81 103 VAL A O 1
ATOM 795 N N . THR A 1 104 ? -13.494 5.202 0.035 1.00 79.12 104 THR A N 1
ATOM 796 C CA . THR A 1 104 ? -13.708 4.867 -1.383 1.00 79.12 104 THR A CA 1
ATOM 797 C C . THR A 1 104 ? -14.806 3.817 -1.563 1.00 79.12 104 THR A C 1
ATOM 799 O O . THR A 1 104 ? -15.585 3.910 -2.507 1.00 79.12 104 THR A O 1
ATOM 802 N N . GLU A 1 105 ? -14.882 2.833 -0.668 1.00 73.44 105 GLU A N 1
ATOM 803 C CA . GLU A 1 105 ? -15.936 1.815 -0.686 1.00 73.44 105 GLU A CA 1
ATOM 804 C C . GLU A 1 105 ? -17.288 2.383 -0.249 1.00 73.44 105 GLU A C 1
ATOM 806 O O . GLU A 1 105 ? -18.295 2.103 -0.893 1.00 73.44 105 GLU A O 1
ATOM 811 N N . SER A 1 106 ? -17.319 3.234 0.781 1.00 66.75 106 SER A N 1
ATOM 812 C CA . SER A 1 106 ? -18.559 3.867 1.243 1.00 66.75 106 SER A CA 1
ATOM 813 C C . SER A 1 106 ? -19.203 4.764 0.181 1.00 66.75 106 SER A C 1
ATOM 815 O O . SER A 1 106 ? -20.421 4.854 0.132 1.00 66.75 106 SER A O 1
ATOM 817 N N . HIS A 1 107 ? -18.413 5.383 -0.705 1.00 59.00 107 HIS A N 1
ATOM 818 C CA . HIS A 1 107 ? -18.921 6.188 -1.829 1.00 59.00 107 HIS A CA 1
ATOM 819 C C . HIS A 1 107 ? -19.365 5.354 -3.048 1.00 59.00 107 HIS A C 1
ATOM 821 O O . HIS A 1 107 ? -19.800 5.921 -4.048 1.00 59.00 107 HIS A O 1
ATOM 827 N N . LYS A 1 108 ? -19.225 4.021 -3.005 1.00 54.38 108 LYS A N 1
ATOM 828 C CA . LYS A 1 108 ? -19.703 3.093 -4.048 1.00 54.38 108 LYS A CA 1
ATOM 829 C C . LYS A 1 108 ? -20.974 2.340 -3.656 1.00 54.38 108 LYS A C 1
ATOM 831 O O . LYS A 1 108 ? -21.467 1.549 -4.460 1.00 54.38 108 LYS A O 1
ATOM 836 N N . LEU A 1 109 ? -21.477 2.549 -2.444 1.00 37.72 109 LEU A N 1
ATOM 837 C CA . LEU A 1 109 ? -22.791 2.059 -2.048 1.00 37.72 109 LEU A CA 1
ATOM 838 C C . LEU A 1 109 ? -23.850 3.060 -2.554 1.00 37.72 109 LEU A C 1
ATOM 840 O O . LEU A 1 109 ? -23.630 4.261 -2.387 1.00 37.72 109 LEU A O 1
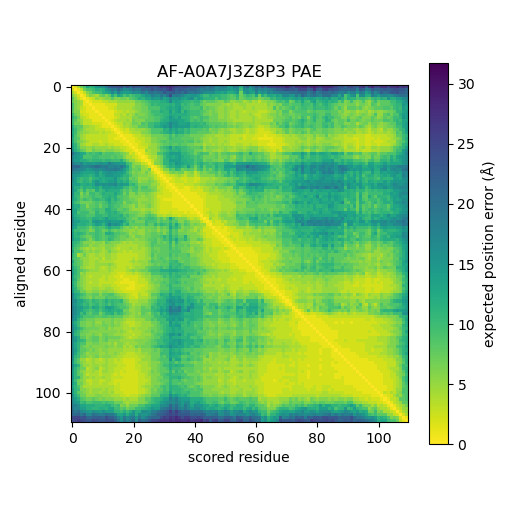ATOM 844 N N . PRO A 1 110 ? -24.916 2.590 -3.233 1.00 41.41 110 PRO A N 1
ATOM 845 C CA . PRO A 1 110 ? -26.010 3.441 -3.700 1.00 41.41 110 PRO A CA 1
ATOM 846 C C . PRO A 1 110 ? -26.775 4.097 -2.547 1.00 41.41 110 PRO A C 1
ATOM 848 O O . PRO A 1 110 ? -26.820 3.497 -1.446 1.00 41.41 110 PRO A O 1
#

Radius of gyration: 15.76 Å; Cα contacts (8 Å, |Δi|>4): 101; chains: 1; bounding box: 47×37×40 Å

pLDDT: mean 79.9, std 11.76, range [37.72, 94.44]

Foldseek 3Di:
DDDPVVLVVCVVVPAQEDFDEQCVPPDQDDDDPDPVVVVCSCVPVVVVCVVPVVVVCVVVNRHYHHFHLVQLQDHPQLVCQCVVVVDDSVVSSRVVRVVRRVVVVVVVDD

Secondary structure (DSSP, 8-state):
----HHHHHHHHTT-SEEEEE-TTSS-PPPP-S-HHHHHHHHT-HHHHIIIIIHHHHHHTT-EEEEE--TTSSSSHHHHHHHHHHT--HHHHHHHHHHHHHHHHHHTT--

Sequence (110 aa):
MTTNPSILTAILVGASTIAFENLFLVKKKRFTGSSRANRRISRFAKKQLLVHGLPRAIRHGVRVVLVDPKGTTSSAEHREAMLKHGLDKHTASAYLIALKGLVTESHKLP

Mean predicted aligned error: 7.88 Å

Solvent-accessible surface area (backbone atoms only — not comparable to full-atom values): 6519 Å² total; per-residue (Å²): 136,84,79,64,63,69,61,56,52,39,52,73,75,64,48,64,63,46,56,40,68,31,63,87,79,48,89,79,81,76,80,62,96,43,68,70,59,36,50,52,62,66,65,28,66,69,56,51,40,60,70,54,44,52,63,47,38,50,74,70,72,29,45,77,38,72,27,78,56,81,65,30,82,82,30,72,67,29,54,46,43,20,66,78,70,71,36,53,75,65,56,24,26,51,50,49,43,44,55,50,27,52,55,57,53,61,71,68,57,132

Organism: NCBI:txid334771

Nearest PDB structures (foldseek):
  6ef0-assembly1_J  TM=4.732E-01  e=7.006E+00  Saccharomyces cerevisiae S288C